Protein AF-A0A2G4FXW7-F1 (afdb_monomer_lite)

Sequence (96 aa):
MNVVVKPPQPLRQRLSPDEWRRMAAMFGLILFLHVAGALLMWKATTGNYRLSDGSLFGWGTAALAYILGMRHAFDADHISAIDNTTRKLMSEGQRP

Radius of gyration: 22.2 Å; chains: 1; bounding box: 40×30×69 Å

Foldseek 3Di:
DDDPDDPDDDPVPPDDPVRVVVVCVVVVVVVVVVVVLVVVLVCVLPDPPPPPPCSVVSVVVSVVCVVVVVVVVVVVVVVVVVVVVCVVCVVVVHHD

Secondary structure (DSSP, 8-state):
-----PPPPPGGGSS-HHHHHHHHHHHHHHHHHHHHHHHHHHHHHHSS---TTTHHHHHHHHHHHHHHHHHHHHHHHHHHHHHHHHHHHHHTT---

Structure (mmCIF, N/CA/C/O backbone):
data_AF-A0A2G4FXW7-F1
#
_entry.id   AF-A0A2G4FXW7-F1
#
loop_
_atom_site.group_PDB
_atom_site.id
_atom_site.type_symbol
_atom_site.label_atom_id
_atom_site.label_alt_id
_atom_site.label_comp_id
_atom_site.label_asym_id
_atom_site.label_entity_id
_atom_site.label_seq_id
_atom_site.pdbx_PDB_ins_code
_atom_site.Cartn_x
_atom_site.Cartn_y
_atom_site.Cartn_z
_atom_site.occupancy
_atom_site.B_iso_or_equiv
_atom_site.auth_seq_id
_atom_site.auth_comp_id
_atom_site.auth_asym_id
_atom_site.auth_atom_id
_atom_site.pdbx_PDB_model_num
ATOM 1 N N . MET A 1 1 ? -13.893 -3.405 43.433 1.00 49.78 1 MET A N 1
ATOM 2 C CA . MET A 1 1 ? -14.179 -3.577 41.991 1.00 49.78 1 MET A CA 1
ATOM 3 C C . MET A 1 1 ? -13.406 -4.794 41.505 1.00 49.78 1 MET A C 1
ATOM 5 O O . MET A 1 1 ? -12.187 -4.727 41.456 1.00 49.78 1 MET A O 1
ATOM 9 N N . ASN A 1 2 ? -14.078 -5.914 41.223 1.00 56.16 2 ASN A N 1
ATOM 10 C CA . ASN A 1 2 ? -13.418 -7.102 40.672 1.00 56.16 2 ASN A CA 1
ATOM 11 C C . ASN A 1 2 ? -13.267 -6.922 39.162 1.00 56.16 2 ASN A C 1
ATOM 13 O O . ASN A 1 2 ? -14.231 -7.079 38.416 1.00 56.16 2 ASN A O 1
ATOM 17 N N . VAL A 1 3 ? -12.065 -6.564 38.718 1.00 66.88 3 VAL A N 1
ATOM 18 C CA . VAL A 1 3 ? -11.738 -6.534 37.292 1.00 66.88 3 VAL A CA 1
ATOM 19 C C . VAL A 1 3 ? -11.465 -7.975 36.872 1.00 66.88 3 VAL A C 1
ATOM 21 O O . VAL A 1 3 ? -10.421 -8.539 37.186 1.00 66.88 3 VAL A O 1
ATOM 24 N N . VAL A 1 4 ? -12.436 -8.608 36.216 1.00 73.69 4 VAL A N 1
ATOM 25 C CA . VAL A 1 4 ? -12.250 -9.934 35.620 1.00 73.69 4 VAL A CA 1
ATOM 26 C C . VAL A 1 4 ? -11.295 -9.779 34.436 1.00 73.69 4 VAL A C 1
ATOM 28 O O . VAL A 1 4 ? -11.694 -9.346 33.356 1.00 73.69 4 VAL A O 1
ATOM 31 N N . VAL A 1 5 ? -10.018 -10.103 34.635 1.00 73.38 5 VAL A N 1
ATOM 32 C CA . VAL A 1 5 ? -9.026 -10.127 33.555 1.00 73.38 5 VAL A CA 1
ATOM 33 C C . VAL A 1 5 ? -9.278 -11.381 32.717 1.00 73.38 5 VAL A C 1
ATOM 35 O O . VAL A 1 5 ? -8.990 -12.497 33.146 1.00 73.38 5 VAL A O 1
ATOM 38 N N . LYS A 1 6 ? -9.858 -11.215 31.522 1.00 73.12 6 LYS A N 1
ATOM 39 C CA . LYS A 1 6 ? -9.987 -12.313 30.553 1.00 73.12 6 LYS A CA 1
ATOM 40 C C . LYS A 1 6 ? -8.584 -12.752 30.103 1.00 73.12 6 LYS A C 1
ATOM 42 O O . LYS A 1 6 ? -7.775 -11.885 29.765 1.00 73.12 6 LYS A O 1
ATOM 47 N N . PRO A 1 7 ? -8.287 -14.063 30.053 1.00 81.38 7 PRO A N 1
ATOM 48 C CA . PRO A 1 7 ? -7.010 -14.543 29.542 1.00 81.38 7 PRO A CA 1
ATOM 49 C C . PRO A 1 7 ? -6.824 -14.116 28.073 1.00 81.38 7 PRO A C 1
ATOM 51 O O . PRO A 1 7 ? -7.811 -14.023 27.332 1.00 81.38 7 PRO A O 1
ATOM 54 N N . PRO A 1 8 ? -5.583 -13.839 27.634 1.00 77.69 8 PRO A N 1
ATOM 55 C CA . PRO A 1 8 ? -5.314 -13.392 26.274 1.00 77.69 8 PRO A CA 1
ATOM 56 C C . PRO A 1 8 ? -5.772 -14.449 25.266 1.00 77.69 8 PRO A C 1
ATOM 58 O O . PRO A 1 8 ? -5.284 -15.578 25.261 1.00 77.69 8 PRO A O 1
ATOM 61 N N . GLN A 1 9 ? -6.708 -14.077 24.391 1.00 80.12 9 GLN A N 1
ATOM 62 C CA . GLN A 1 9 ? -7.162 -14.974 23.333 1.00 80.12 9 GLN A CA 1
ATOM 63 C C . GLN A 1 9 ? -6.095 -15.105 22.234 1.00 80.12 9 GLN A C 1
ATOM 65 O O . GLN A 1 9 ? -5.490 -14.088 21.849 1.00 80.12 9 GLN A O 1
ATOM 70 N N . PRO A 1 10 ? -5.874 -16.322 21.700 1.00 81.75 10 PRO A N 1
ATOM 71 C CA . PRO A 1 10 ? -4.945 -16.552 20.602 1.00 81.75 10 PRO A CA 1
ATOM 72 C C . PRO A 1 10 ? -5.402 -15.794 19.351 1.00 81.75 10 PRO A C 1
ATOM 74 O O . PRO A 1 10 ? -6.597 -15.668 19.094 1.00 81.75 10 PRO A O 1
ATOM 77 N N . LEU A 1 11 ? -4.450 -15.307 18.547 1.00 75.19 11 LEU A N 1
ATOM 78 C CA . LEU A 1 11 ? -4.713 -14.408 17.410 1.00 75.19 11 LEU A CA 1
ATOM 79 C C . LEU A 1 11 ? -5.779 -14.949 16.436 1.00 75.19 11 LEU A C 1
ATOM 81 O O . LEU A 1 11 ? -6.602 -14.198 15.925 1.00 75.19 11 LEU A O 1
ATOM 85 N N . ARG A 1 12 ? -5.801 -16.274 16.240 1.00 75.75 12 ARG A N 1
ATOM 86 C CA . ARG A 1 12 ? -6.760 -16.984 15.377 1.00 75.75 12 ARG A CA 1
ATOM 87 C C . ARG A 1 12 ? -8.216 -16.879 15.843 1.00 75.75 12 ARG A C 1
ATOM 89 O O . ARG A 1 12 ? -9.104 -17.024 15.016 1.00 75.75 12 ARG A O 1
ATOM 96 N N . GLN A 1 13 ? -8.454 -16.634 17.131 1.00 78.62 13 GLN A N 1
ATOM 97 C CA . GLN A 1 13 ? -9.791 -16.524 17.727 1.00 78.62 13 GLN A CA 1
ATOM 98 C C . GLN A 1 13 ? -10.270 -15.070 17.852 1.00 78.62 13 GLN A C 1
ATOM 100 O O . GLN A 1 13 ? -11.400 -14.838 18.265 1.00 78.62 13 GLN A O 1
ATOM 105 N N . ARG A 1 14 ? -9.425 -14.089 17.499 1.00 82.00 14 ARG A N 1
ATOM 106 C CA . ARG A 1 14 ? -9.748 -12.659 17.633 1.00 82.00 14 ARG A CA 1
ATOM 107 C C . ARG A 1 14 ? -10.585 -12.101 16.486 1.00 82.00 14 ARG A C 1
ATOM 109 O O . ARG A 1 14 ? -11.173 -11.043 16.656 1.00 82.00 14 ARG A O 1
ATOM 116 N N . LEU A 1 15 ? -10.598 -12.783 15.342 1.00 85.44 15 LEU A N 1
ATOM 117 C CA . LEU A 1 15 ? -11.338 -12.382 14.149 1.00 85.44 15 LEU A CA 1
ATOM 118 C C . LEU A 1 15 ? -12.323 -13.486 13.768 1.00 85.44 15 LEU A C 1
ATOM 120 O O . LEU A 1 15 ? -11.996 -14.676 13.804 1.00 85.44 15 LEU A O 1
ATOM 124 N N . SER A 1 16 ? -13.515 -13.075 13.365 1.00 89.31 16 SER A N 1
ATOM 125 C CA . SER A 1 16 ? -14.511 -13.928 12.735 1.00 89.31 16 SER A CA 1
ATOM 126 C C . SER A 1 16 ? -14.012 -14.465 11.381 1.00 89.31 16 SER A C 1
ATOM 128 O O . SER A 1 16 ? -13.114 -13.886 10.756 1.00 89.31 16 SER A O 1
ATOM 130 N N . PRO A 1 17 ? -14.592 -15.568 10.876 1.00 88.50 17 PRO A N 1
ATOM 131 C CA . PRO A 1 17 ? -14.237 -16.109 9.564 1.00 88.50 17 PRO A CA 1
ATOM 132 C C . PRO A 1 17 ? -14.371 -15.092 8.420 1.00 88.50 17 PRO A C 1
ATOM 134 O O . PRO A 1 17 ? -13.564 -15.100 7.491 1.00 88.50 17 PRO A O 1
ATOM 137 N N . ASP A 1 18 ? -15.357 -14.196 8.492 1.00 89.81 18 ASP A N 1
ATOM 138 C CA . ASP A 1 18 ? -15.582 -13.179 7.464 1.00 89.81 18 ASP A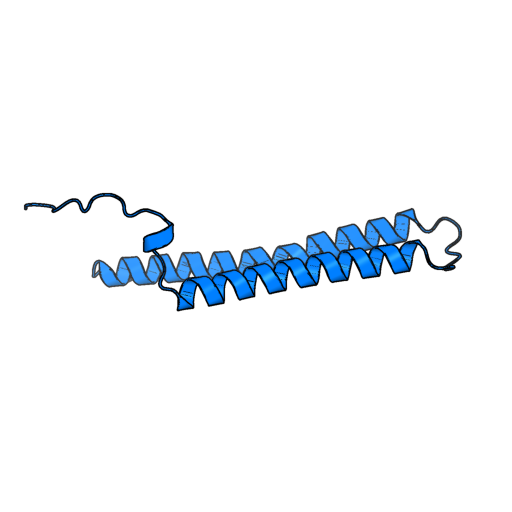 CA 1
ATOM 139 C C . ASP A 1 18 ? -14.563 -12.038 7.535 1.00 89.81 18 ASP A C 1
ATOM 141 O O . ASP A 1 18 ? -14.116 -11.550 6.496 1.00 89.81 18 ASP A O 1
ATOM 145 N N . GLU A 1 19 ? -14.125 -11.651 8.735 1.00 88.88 19 GLU A N 1
ATOM 146 C CA . GLU A 1 19 ? -13.024 -10.695 8.912 1.00 88.88 19 GLU A CA 1
ATOM 147 C C . GLU A 1 19 ? -11.706 -11.260 8.376 1.00 88.88 19 GLU A C 1
ATOM 149 O O . GLU A 1 19 ? -10.982 -10.562 7.666 1.00 88.88 19 GLU A O 1
ATOM 154 N N . TRP A 1 20 ? -11.431 -12.545 8.615 1.00 90.62 20 TRP A N 1
ATOM 155 C CA . TRP A 1 20 ? -10.275 -13.226 8.027 1.00 90.62 20 TRP A CA 1
ATOM 156 C C . TRP A 1 20 ? -10.316 -13.236 6.499 1.00 90.62 20 TRP A C 1
ATOM 158 O O . TRP A 1 20 ? -9.297 -12.967 5.864 1.00 90.62 20 TRP A O 1
ATOM 168 N N . ARG A 1 21 ? -11.480 -13.508 5.893 1.00 92.94 21 ARG A N 1
ATOM 169 C CA . ARG A 1 21 ? -11.648 -13.461 4.430 1.00 92.94 21 ARG A CA 1
ATOM 170 C C . ARG A 1 21 ? -11.406 -12.063 3.876 1.00 92.94 21 ARG A C 1
ATOM 172 O O . ARG A 1 21 ? -10.698 -11.926 2.884 1.00 92.94 21 ARG A O 1
ATOM 179 N N . ARG A 1 22 ? -11.964 -11.031 4.517 1.00 90.50 22 ARG A N 1
ATOM 180 C CA . ARG A 1 22 ? -11.772 -9.627 4.113 1.00 90.50 22 ARG A CA 1
ATOM 181 C C . ARG A 1 22 ? -10.307 -9.222 4.208 1.00 90.50 22 ARG A C 1
ATOM 183 O O . ARG A 1 22 ? -9.765 -8.676 3.254 1.00 90.50 22 ARG A O 1
ATOM 190 N N . MET A 1 23 ? -9.655 -9.556 5.318 1.00 90.38 23 MET A N 1
ATOM 191 C CA . MET A 1 23 ? -8.240 -9.271 5.528 1.00 90.38 23 MET A CA 1
ATOM 192 C C . MET A 1 23 ? -7.366 -9.993 4.493 1.00 90.38 23 MET A C 1
ATOM 194 O O . MET A 1 23 ? -6.509 -9.372 3.868 1.00 90.38 23 MET A O 1
ATOM 198 N N . ALA A 1 24 ? -7.627 -11.278 4.238 1.00 92.88 24 ALA A N 1
ATOM 199 C CA . ALA A 1 24 ? -6.933 -12.037 3.201 1.00 92.88 24 ALA A CA 1
ATOM 200 C C . ALA A 1 24 ? -7.154 -11.448 1.798 1.00 92.88 24 ALA A C 1
ATOM 202 O O . ALA A 1 24 ? -6.205 -11.366 1.023 1.00 92.88 24 ALA A O 1
ATOM 203 N N . ALA A 1 25 ? -8.370 -10.997 1.478 1.00 95.12 25 ALA A N 1
ATOM 204 C CA . ALA A 1 25 ? -8.668 -10.344 0.205 1.00 95.12 25 ALA A CA 1
ATOM 205 C C . ALA A 1 25 ? -7.912 -9.014 0.049 1.00 95.12 25 ALA A C 1
ATOM 207 O O . ALA A 1 25 ? -7.349 -8.761 -1.013 1.00 95.12 25 ALA A O 1
ATOM 208 N N . MET A 1 26 ? -7.841 -8.196 1.105 1.00 92.25 26 MET A N 1
ATOM 209 C CA . MET A 1 26 ? -7.077 -6.944 1.100 1.00 92.25 26 MET A CA 1
ATOM 210 C C . MET A 1 26 ? -5.585 -7.199 0.871 1.00 92.25 26 MET A C 1
ATOM 212 O O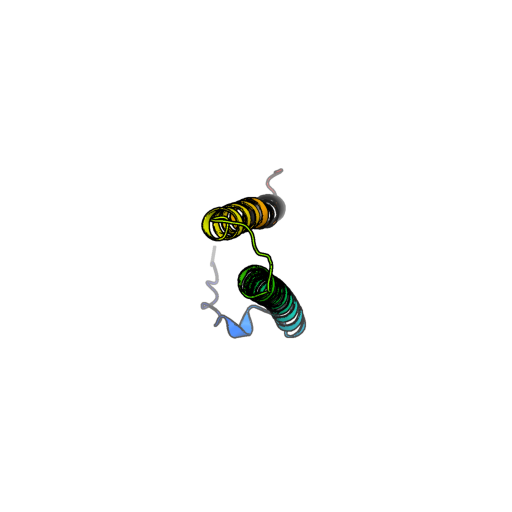 . MET A 1 26 ? -5.010 -6.653 -0.068 1.00 92.25 26 MET A O 1
ATOM 216 N N . PHE A 1 27 ? -4.964 -8.073 1.670 1.00 92.81 27 PHE A N 1
ATOM 217 C CA . PHE A 1 27 ? -3.548 -8.413 1.495 1.00 92.81 27 PHE A CA 1
ATOM 218 C C . PHE A 1 27 ? -3.273 -9.083 0.147 1.00 92.81 27 PHE A C 1
ATOM 220 O O . PHE A 1 27 ? -2.257 -8.795 -0.484 1.00 92.81 27 PHE A O 1
ATOM 227 N N . GLY A 1 28 ? -4.189 -9.932 -0.323 1.00 95.56 28 GLY A N 1
ATOM 228 C CA . GLY A 1 28 ? -4.109 -10.566 -1.635 1.00 95.56 28 GLY A CA 1
ATOM 229 C C . GLY A 1 28 ? -4.133 -9.550 -2.774 1.00 95.56 28 GLY A C 1
ATOM 230 O O . GLY A 1 28 ? -3.293 -9.625 -3.668 1.00 95.56 28 GLY A O 1
ATOM 231 N N . LEU A 1 29 ? -5.035 -8.566 -2.723 1.00 94.75 29 LEU A N 1
ATOM 232 C CA . LEU A 1 29 ? -5.100 -7.487 -3.709 1.00 94.75 29 LEU A CA 1
ATOM 233 C C . LEU A 1 29 ? -3.836 -6.620 -3.680 1.00 94.75 29 LEU A C 1
ATOM 235 O O . LEU A 1 29 ? -3.275 -6.332 -4.735 1.00 94.75 29 LEU A O 1
ATOM 239 N N . ILE A 1 30 ? -3.362 -6.240 -2.489 1.00 91.75 30 ILE A N 1
ATOM 240 C CA . ILE A 1 30 ? -2.124 -5.465 -2.327 1.00 91.75 30 ILE A CA 1
ATOM 241 C C . ILE A 1 30 ? -0.956 -6.220 -2.965 1.00 91.75 30 ILE A C 1
ATOM 243 O O . ILE A 1 30 ? -0.259 -5.663 -3.814 1.00 91.75 30 ILE A O 1
ATOM 247 N N . LEU A 1 31 ? -0.769 -7.495 -2.614 1.00 93.94 31 LEU A N 1
ATOM 248 C CA . LEU A 1 31 ? 0.299 -8.327 -3.166 1.00 93.94 31 LEU A CA 1
ATOM 249 C C . LEU A 1 31 ? 0.181 -8.462 -4.688 1.00 93.94 31 LEU A C 1
ATOM 251 O O . LEU A 1 31 ? 1.174 -8.300 -5.395 1.00 93.94 31 LEU A O 1
ATOM 255 N N . PHE A 1 32 ? -1.028 -8.712 -5.195 1.00 94.88 32 PHE A N 1
ATOM 256 C CA . PHE A 1 32 ? -1.292 -8.806 -6.628 1.00 94.88 32 PHE A CA 1
ATOM 257 C C . PHE A 1 32 ? -0.854 -7.539 -7.368 1.00 94.88 32 PHE A C 1
ATOM 259 O O . PHE A 1 32 ? -0.135 -7.634 -8.360 1.00 94.88 32 PHE A O 1
ATOM 266 N N . LEU A 1 33 ? -1.228 -6.358 -6.867 1.00 92.62 33 LEU A N 1
ATOM 267 C CA . LEU A 1 33 ? -0.863 -5.081 -7.483 1.00 92.62 33 LEU A CA 1
ATOM 268 C C . LEU A 1 33 ? 0.657 -4.848 -7.474 1.00 92.62 33 LEU A C 1
ATOM 270 O O . LEU A 1 33 ? 1.202 -4.378 -8.472 1.00 92.62 33 LEU A O 1
ATOM 274 N N . HIS A 1 34 ? 1.355 -5.230 -6.400 1.00 90.44 34 HIS A N 1
ATOM 275 C CA . HIS A 1 34 ? 2.818 -5.120 -6.320 1.00 90.44 34 HIS A CA 1
ATOM 276 C C . HIS A 1 34 ? 3.516 -6.051 -7.315 1.00 90.44 34 HIS A C 1
ATOM 278 O O . HIS A 1 34 ? 4.414 -5.624 -8.041 1.00 90.44 34 HIS A O 1
ATOM 284 N N . VAL A 1 35 ? 3.080 -7.311 -7.391 1.00 94.31 35 VAL A N 1
ATOM 285 C CA . VAL A 1 35 ? 3.624 -8.289 -8.342 1.00 94.31 35 VAL A CA 1
ATOM 286 C C . VAL A 1 35 ? 3.339 -7.855 -9.778 1.00 94.31 35 VAL A C 1
ATOM 288 O O . VAL A 1 35 ? 4.243 -7.878 -10.610 1.00 94.31 35 VAL A O 1
ATOM 291 N N . ALA A 1 36 ? 2.119 -7.403 -10.073 1.00 93.19 36 ALA A N 1
ATOM 292 C CA . ALA A 1 36 ? 1.759 -6.887 -11.389 1.00 93.19 36 ALA A CA 1
ATOM 293 C C . ALA A 1 36 ? 2.634 -5.685 -11.777 1.00 93.19 36 ALA A C 1
ATOM 295 O O . ALA A 1 36 ? 3.195 -5.672 -12.871 1.00 93.19 36 ALA A O 1
ATOM 296 N N . GLY A 1 37 ? 2.821 -4.721 -10.871 1.00 88.00 37 GLY A N 1
ATOM 297 C CA . GLY A 1 37 ? 3.712 -3.579 -11.082 1.00 88.00 37 GLY A CA 1
ATOM 298 C C . GLY A 1 37 ? 5.160 -3.997 -11.349 1.00 88.00 37 GLY A C 1
ATOM 299 O O . GLY A 1 37 ? 5.763 -3.534 -12.316 1.00 88.00 37 GLY A O 1
ATOM 300 N N . ALA A 1 38 ? 5.699 -4.930 -10.559 1.00 88.06 38 ALA A N 1
ATOM 301 C CA . ALA A 1 38 ? 7.052 -5.455 -10.745 1.00 88.06 38 ALA A CA 1
ATOM 302 C C . ALA A 1 38 ? 7.221 -6.182 -12.091 1.00 88.06 38 ALA A C 1
ATOM 304 O O . ALA A 1 38 ? 8.220 -5.985 -12.780 1.00 88.06 38 ALA A O 1
ATOM 305 N N . LEU A 1 39 ? 6.231 -6.981 -12.505 1.00 89.75 39 LEU A N 1
ATOM 306 C CA . LEU A 1 39 ? 6.242 -7.682 -13.792 1.00 89.75 39 LEU A CA 1
ATOM 307 C C . LEU A 1 39 ? 6.135 -6.722 -14.982 1.00 89.75 39 LEU A C 1
ATOM 309 O O . LEU A 1 39 ? 6.824 -6.909 -15.987 1.00 89.75 39 LEU A O 1
ATOM 313 N N . LEU A 1 40 ? 5.285 -5.696 -14.882 1.00 86.38 40 LEU A N 1
ATOM 314 C CA . LEU A 1 40 ? 5.169 -4.648 -15.898 1.00 86.38 40 LEU A CA 1
ATOM 315 C C . LEU A 1 40 ? 6.478 -3.867 -16.027 1.00 86.38 40 LEU A C 1
ATOM 317 O O . LEU A 1 40 ? 6.937 -3.641 -17.145 1.00 86.38 40 LEU A O 1
ATOM 321 N N . MET A 1 41 ? 7.118 -3.539 -14.901 1.00 81.56 41 MET A N 1
ATOM 322 C CA . MET A 1 41 ? 8.437 -2.910 -14.882 1.00 81.56 41 MET A CA 1
ATOM 323 C C . MET A 1 41 ? 9.503 -3.788 -15.525 1.00 81.56 41 MET A C 1
ATOM 325 O O . MET A 1 41 ? 10.212 -3.328 -16.417 1.00 81.56 41 MET A O 1
ATOM 329 N N . TRP A 1 42 ? 9.569 -5.063 -15.141 1.00 82.69 42 TRP A N 1
ATOM 330 C CA . TRP A 1 42 ? 10.503 -6.021 -15.724 1.00 82.69 42 TRP A CA 1
ATOM 331 C C . TRP A 1 42 ? 10.352 -6.099 -17.245 1.00 82.69 42 TRP A C 1
ATOM 333 O O . TRP A 1 42 ? 11.345 -6.007 -17.969 1.00 82.69 42 TRP A O 1
ATOM 343 N N . LYS A 1 43 ? 9.113 -6.212 -17.747 1.00 83.06 43 LYS A N 1
ATOM 344 C CA . LYS A 1 43 ? 8.823 -6.195 -19.190 1.00 83.06 43 LYS A CA 1
ATOM 345 C C . LYS A 1 43 ? 9.230 -4.879 -19.852 1.00 83.06 43 LYS A C 1
ATOM 347 O O . LYS A 1 43 ? 9.785 -4.913 -20.947 1.00 83.06 43 LYS A O 1
ATOM 352 N N . ALA A 1 44 ? 8.981 -3.740 -19.211 1.00 76.56 44 ALA A N 1
ATOM 353 C CA . ALA A 1 44 ? 9.359 -2.434 -19.744 1.00 76.56 44 ALA A CA 1
ATOM 354 C C . ALA A 1 44 ? 10.884 -2.283 -19.872 1.00 76.56 44 ALA A C 1
ATOM 356 O O . ALA A 1 44 ? 11.360 -1.746 -20.868 1.00 76.56 44 ALA A O 1
ATOM 357 N N . THR A 1 45 ? 11.654 -2.807 -18.911 1.00 71.44 45 THR A N 1
ATOM 358 C CA . THR A 1 45 ? 13.125 -2.721 -18.908 1.00 71.44 45 THR A CA 1
ATOM 359 C C . THR A 1 45 ? 13.823 -3.799 -19.737 1.00 71.44 45 THR A C 1
ATOM 361 O O . THR A 1 45 ? 14.990 -3.632 -20.074 1.00 71.44 45 THR A O 1
ATOM 364 N N . THR A 1 46 ? 13.146 -4.909 -20.051 1.00 70.81 46 THR A N 1
ATOM 365 C CA . THR A 1 46 ? 13.688 -6.000 -20.892 1.00 70.81 46 THR A CA 1
ATOM 366 C C . THR A 1 46 ? 13.200 -5.959 -22.342 1.00 70.81 46 THR A C 1
ATOM 368 O O . THR A 1 46 ? 13.743 -6.665 -23.189 1.00 70.81 46 THR A O 1
ATOM 371 N N . GLY A 1 47 ? 12.192 -5.141 -22.660 1.00 62.47 47 GLY A N 1
ATOM 372 C CA . GLY A 1 47 ? 11.761 -4.893 -24.035 1.00 62.47 47 GLY A CA 1
ATOM 373 C C . GLY A 1 47 ? 12.790 -4.087 -24.836 1.00 62.47 47 GLY A C 1
ATOM 374 O O . GLY A 1 47 ? 13.584 -3.346 -24.265 1.00 62.47 47 GLY A O 1
ATOM 375 N N . ASN A 1 48 ? 12.739 -4.188 -26.172 1.00 55.22 48 ASN A N 1
ATOM 376 C CA . ASN A 1 48 ? 13.603 -3.482 -27.141 1.00 55.22 48 ASN A CA 1
ATOM 377 C C . ASN A 1 48 ? 13.420 -1.945 -27.163 1.00 55.22 48 ASN A C 1
ATOM 379 O O . ASN A 1 48 ? 13.540 -1.306 -28.210 1.00 55.22 48 ASN A O 1
ATOM 383 N N . TYR A 1 49 ? 13.116 -1.323 -26.028 1.00 54.53 49 TYR A N 1
ATOM 384 C CA . TYR A 1 49 ? 13.182 0.115 -25.873 1.00 54.53 49 TYR A CA 1
ATOM 385 C C . TYR A 1 49 ? 14.662 0.501 -25.854 1.00 54.53 49 TYR A C 1
ATOM 387 O O . TYR A 1 49 ? 15.315 0.477 -24.814 1.00 54.53 49 TYR A O 1
ATOM 395 N N . ARG A 1 50 ? 15.209 0.829 -27.034 1.00 52.16 50 ARG A N 1
ATOM 396 C CA . ARG A 1 50 ? 16.527 1.465 -27.200 1.00 52.16 50 ARG A CA 1
ATOM 39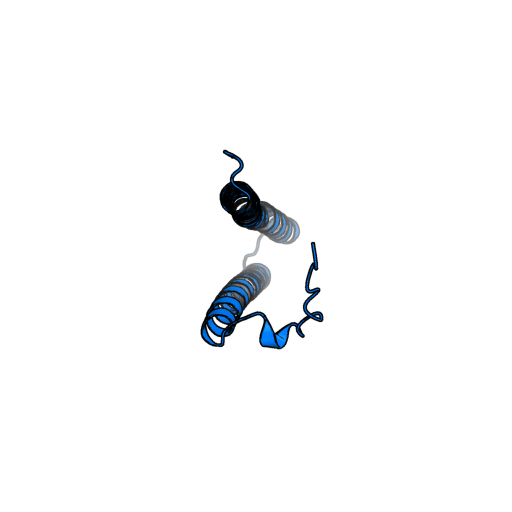7 C C . ARG A 1 50 ? 16.481 2.875 -26.605 1.00 52.16 50 ARG A C 1
ATOM 399 O O . ARG A 1 50 ? 16.626 3.860 -2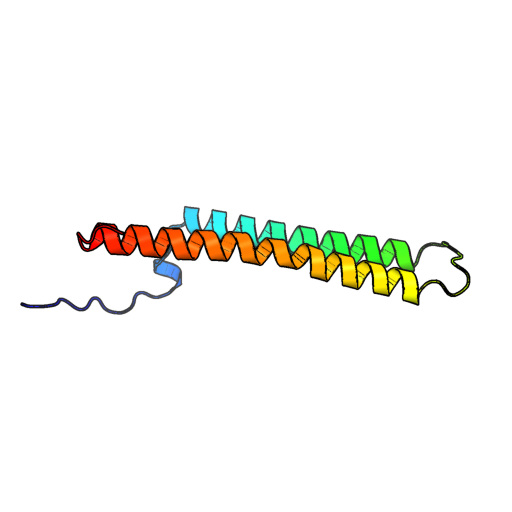7.321 1.00 52.16 50 ARG A O 1
ATOM 406 N N . LEU A 1 51 ? 16.263 2.994 -25.298 1.00 57.19 51 LEU A N 1
ATOM 407 C CA . LEU A 1 51 ? 16.682 4.184 -24.586 1.00 57.19 51 LEU A CA 1
ATOM 408 C C . LEU A 1 51 ? 18.202 4.081 -24.507 1.00 57.19 51 LEU A C 1
ATOM 410 O O . LEU A 1 51 ? 18.736 3.395 -23.640 1.00 57.19 51 LEU A O 1
ATOM 414 N N . SER A 1 52 ? 18.877 4.703 -25.472 1.00 50.84 52 SER A N 1
ATOM 415 C CA . SER A 1 52 ? 20.300 5.040 -25.402 1.00 50.84 52 SER A CA 1
ATOM 416 C C . SER A 1 52 ? 20.622 5.481 -23.966 1.00 50.84 52 SER A C 1
ATOM 418 O O . SER A 1 52 ? 20.052 6.464 -23.506 1.00 50.84 52 SER A O 1
ATOM 420 N N . ASP A 1 53 ? 21.405 4.697 -23.221 1.00 56.66 53 ASP A N 1
ATOM 421 C CA . ASP A 1 53 ? 21.749 4.903 -21.797 1.00 56.66 53 ASP A CA 1
ATOM 422 C C . ASP A 1 53 ? 20.599 4.986 -20.752 1.00 56.66 53 ASP A C 1
ATOM 424 O O . ASP A 1 53 ? 20.852 5.203 -19.567 1.00 56.66 53 ASP A O 1
ATOM 428 N N . GLY A 1 54 ? 19.326 4.769 -21.111 1.00 57.28 54 GLY A N 1
ATOM 429 C CA . GLY A 1 54 ? 18.169 5.101 -20.253 1.00 57.28 54 GLY A CA 1
ATOM 430 C C . GLY A 1 54 ? 17.629 4.003 -19.328 1.00 57.28 54 GLY A C 1
ATOM 431 O O . GLY A 1 54 ? 16.520 4.147 -18.807 1.00 57.28 54 GLY A O 1
ATOM 432 N N . SER A 1 55 ? 18.380 2.926 -19.079 1.00 65.06 55 SER A N 1
ATOM 433 C CA . SER A 1 55 ? 17.980 1.899 -18.099 1.00 65.06 55 SER A CA 1
ATOM 434 C C . SER A 1 55 ? 17.948 2.460 -16.672 1.00 65.06 55 SER A C 1
ATOM 436 O O . SER A 1 55 ? 16.998 2.208 -15.931 1.00 65.06 55 SER A O 1
ATOM 438 N N . LEU A 1 56 ? 18.932 3.293 -16.310 1.00 70.00 56 LEU A N 1
ATOM 439 C CA . LEU A 1 56 ? 18.998 3.961 -15.008 1.00 70.00 56 LEU A CA 1
ATOM 440 C C . LEU A 1 56 ? 17.838 4.947 -14.824 1.00 70.00 56 LEU A C 1
ATOM 442 O O . LEU A 1 56 ? 17.260 5.024 -13.742 1.00 70.00 56 LEU A O 1
ATOM 446 N N . PHE A 1 57 ? 17.459 5.655 -15.891 1.00 74.19 57 PHE A N 1
ATOM 447 C CA . PHE A 1 57 ? 16.304 6.550 -15.881 1.00 74.19 57 PHE A CA 1
ATOM 448 C C . PHE A 1 57 ? 15.002 5.772 -15.644 1.00 74.19 57 PHE A C 1
ATOM 450 O O . PHE A 1 57 ? 14.242 6.128 -14.750 1.00 74.19 57 PHE A O 1
ATOM 457 N N . GLY A 1 58 ? 14.785 4.656 -16.353 1.00 77.19 58 GLY A N 1
ATOM 458 C CA . GLY A 1 58 ? 13.601 3.807 -16.168 1.00 77.19 58 GLY A CA 1
ATOM 459 C C . GLY A 1 58 ? 13.477 3.231 -14.753 1.00 77.19 58 GLY A C 1
ATOM 460 O O . GLY A 1 58 ? 12.409 3.313 -14.146 1.00 77.19 58 GLY A O 1
ATOM 461 N N . TRP A 1 59 ? 14.573 2.713 -14.190 1.00 79.88 59 TRP A N 1
ATOM 462 C CA . TRP A 1 59 ? 14.595 2.230 -12.804 1.00 79.88 59 TRP A CA 1
ATOM 463 C C . TRP A 1 59 ? 14.431 3.360 -11.780 1.00 79.88 59 TRP A C 1
ATOM 465 O O . TRP A 1 59 ? 13.724 3.182 -10.790 1.00 79.88 59 TRP A O 1
ATOM 475 N N . GLY A 1 60 ? 15.018 4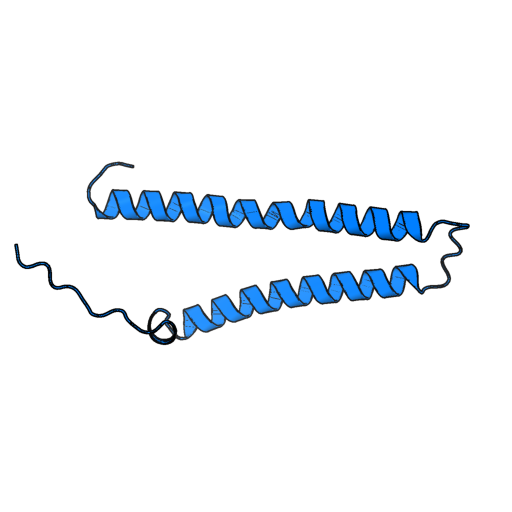.535 -12.029 1.00 84.38 60 GLY A N 1
ATOM 476 C CA . GLY A 1 60 ? 14.859 5.717 -11.181 1.00 84.38 60 GLY A CA 1
ATOM 477 C C . GLY A 1 60 ? 13.417 6.226 -11.146 1.00 84.38 60 GLY A C 1
ATOM 478 O O . GLY A 1 60 ? 12.871 6.471 -10.070 1.00 84.38 60 GLY A O 1
ATOM 479 N N . THR A 1 61 ? 12.757 6.316 -12.304 1.00 83.31 61 THR A N 1
ATOM 480 C CA . THR A 1 61 ? 11.336 6.683 -12.391 1.00 83.31 61 THR A CA 1
ATOM 481 C C . THR A 1 61 ? 10.443 5.633 -11.734 1.00 83.31 61 THR A C 1
ATOM 483 O O . THR A 1 61 ? 9.494 5.994 -11.040 1.00 83.31 61 THR A O 1
ATOM 486 N N . ALA A 1 62 ? 10.761 4.346 -11.884 1.00 83.75 62 ALA A N 1
ATOM 487 C CA . ALA A 1 62 ? 10.028 3.266 -11.229 1.00 83.75 62 ALA A CA 1
ATOM 488 C C . ALA A 1 62 ? 10.136 3.325 -9.704 1.00 83.75 62 ALA A C 1
ATOM 490 O O . ALA A 1 62 ? 9.125 3.228 -9.012 1.00 83.75 62 ALA A O 1
ATOM 491 N N . ALA A 1 63 ? 11.347 3.534 -9.181 1.00 87.19 63 ALA A N 1
ATOM 492 C CA . ALA A 1 63 ? 11.576 3.701 -7.752 1.00 87.19 63 ALA A CA 1
ATOM 493 C C . ALA A 1 63 ? 10.826 4.926 -7.210 1.00 87.19 63 ALA A C 1
ATOM 495 O O . ALA A 1 63 ? 10.160 4.835 -6.180 1.00 87.19 63 ALA A O 1
ATOM 496 N N . LEU A 1 64 ? 10.867 6.051 -7.931 1.00 88.31 64 LEU A N 1
ATOM 497 C CA . LEU A 1 64 ? 10.139 7.259 -7.551 1.00 88.31 64 LEU A CA 1
ATOM 498 C C . LEU A 1 64 ? 8.622 7.026 -7.537 1.00 88.31 64 LEU A C 1
ATOM 500 O O . LEU A 1 64 ? 7.961 7.367 -6.559 1.00 88.31 64 LEU A O 1
ATOM 504 N N . ALA A 1 65 ? 8.073 6.414 -8.589 1.00 86.56 65 ALA A N 1
ATOM 505 C CA . ALA A 1 65 ? 6.654 6.082 -8.671 1.00 86.56 65 ALA A CA 1
ATOM 506 C C . ALA A 1 65 ? 6.230 5.113 -7.557 1.00 86.56 65 ALA A C 1
ATOM 508 O O . ALA A 1 65 ? 5.169 5.296 -6.962 1.00 86.56 65 ALA A O 1
ATOM 509 N N . TYR A 1 66 ? 7.071 4.130 -7.225 1.00 86.44 66 TYR A N 1
ATOM 510 C CA . TYR A 1 66 ? 6.829 3.192 -6.132 1.00 86.44 66 TYR A CA 1
ATOM 511 C C . TYR A 1 66 ? 6.786 3.903 -4.772 1.00 86.44 66 TYR A C 1
ATOM 513 O O . TYR A 1 66 ? 5.829 3.735 -4.020 1.00 86.44 66 TYR A O 1
ATOM 521 N N . ILE A 1 67 ? 7.766 4.764 -4.478 1.00 88.81 67 ILE A N 1
ATOM 522 C CA . ILE A 1 67 ? 7.824 5.533 -3.224 1.00 88.81 67 ILE A CA 1
ATOM 523 C C . ILE A 1 67 ? 6.645 6.508 -3.111 1.00 88.81 67 ILE A C 1
ATOM 525 O O . ILE A 1 67 ? 5.987 6.566 -2.071 1.00 88.81 67 ILE A O 1
ATOM 529 N N . LEU A 1 68 ? 6.328 7.243 -4.182 1.00 88.00 68 LEU A N 1
ATOM 530 C CA . LEU A 1 68 ? 5.170 8.141 -4.212 1.00 88.00 68 LEU A CA 1
ATOM 531 C C . LEU A 1 68 ? 3.842 7.378 -4.104 1.00 88.00 68 LEU A C 1
ATOM 533 O O . LEU A 1 68 ? 2.900 7.882 -3.496 1.00 88.00 68 LEU A O 1
ATOM 537 N N . GLY A 1 69 ? 3.762 6.166 -4.652 1.00 84.25 69 GLY A N 1
ATOM 538 C CA . GLY A 1 69 ? 2.618 5.271 -4.497 1.00 84.25 69 GLY A CA 1
ATOM 539 C C . GLY A 1 69 ? 2.435 4.820 -3.049 1.00 84.25 69 GLY A C 1
ATOM 540 O O . GLY A 1 69 ? 1.340 4.971 -2.506 1.00 84.25 69 GLY A O 1
ATOM 541 N N . MET A 1 70 ? 3.513 4.364 -2.398 1.00 84.62 70 MET A N 1
ATOM 542 C CA . MET A 1 70 ? 3.500 3.880 -1.009 1.00 84.62 70 MET A CA 1
ATOM 543 C C . MET A 1 70 ? 2.961 4.906 -0.004 1.00 84.62 70 MET A C 1
ATOM 545 O O . MET A 1 70 ? 2.378 4.510 1.002 1.00 84.62 70 MET A O 1
ATOM 549 N N . ARG A 1 71 ? 3.075 6.215 -0.275 1.00 81.62 71 ARG A N 1
ATOM 550 C CA . ARG A 1 71 ? 2.522 7.256 0.612 1.00 81.62 71 ARG A CA 1
ATOM 551 C C . ARG A 1 71 ? 1.011 7.108 0.842 1.00 81.62 71 ARG A C 1
ATOM 553 O O . ARG A 1 71 ? 0.534 7.444 1.915 1.00 81.62 71 ARG A O 1
ATOM 560 N N . HIS A 1 72 ? 0.271 6.579 -0.138 1.00 76.88 72 HIS A N 1
ATOM 561 C CA . HIS A 1 72 ? -1.183 6.421 -0.038 1.00 76.88 72 HIS A CA 1
ATOM 562 C C . HIS A 1 72 ? -1.580 5.337 0.974 1.00 76.88 72 HIS A C 1
ATOM 564 O O . HIS A 1 72 ? -2.708 5.339 1.457 1.00 76.88 72 HIS A O 1
ATOM 570 N N . ALA A 1 73 ? -0.665 4.422 1.321 1.00 72.00 73 ALA A N 1
ATOM 571 C CA . ALA A 1 73 ? -0.914 3.422 2.356 1.00 72.00 73 ALA A CA 1
ATOM 572 C C . ALA A 1 73 ? -0.977 4.050 3.762 1.00 72.00 73 ALA A C 1
ATOM 574 O O . ALA A 1 73 ? -1.793 3.630 4.576 1.00 72.00 73 ALA A O 1
ATOM 575 N N . PHE A 1 74 ? -0.186 5.099 4.025 1.00 69.75 74 PHE A N 1
ATOM 576 C CA . PHE A 1 74 ? -0.157 5.781 5.326 1.00 69.75 74 PHE A CA 1
ATOM 577 C C . PHE A 1 74 ? -1.447 6.556 5.641 1.00 69.75 74 PHE A C 1
ATOM 579 O O . PHE A 1 74 ? -1.822 6.667 6.807 1.00 69.75 74 PHE A O 1
ATOM 586 N N . ASP A 1 75 ? -2.156 7.053 4.624 1.00 75.19 75 ASP A N 1
ATOM 587 C CA . ASP A 1 75 ? -3.397 7.816 4.821 1.00 75.19 75 ASP A CA 1
ATOM 588 C C . ASP A 1 75 ? -4.527 6.947 5.406 1.00 75.19 75 ASP A C 1
ATOM 590 O O . ASP A 1 75 ? -5.278 7.395 6.276 1.00 75.19 75 ASP A O 1
ATOM 594 N N . ALA A 1 76 ? -4.628 5.682 4.982 1.00 76.56 76 ALA A N 1
ATOM 595 C CA . ALA A 1 76 ? -5.636 4.748 5.487 1.00 76.56 76 ALA A CA 1
ATOM 596 C C . ALA A 1 76 ? -5.388 4.359 6.957 1.00 76.56 76 ALA A C 1
ATOM 598 O O . ALA A 1 76 ? -6.329 4.306 7.755 1.00 76.56 76 ALA A O 1
ATOM 599 N N . ASP A 1 77 ? -4.128 4.142 7.338 1.00 82.38 77 ASP A N 1
ATOM 600 C CA . ASP A 1 77 ? -3.751 3.807 8.715 1.00 82.38 77 ASP A CA 1
ATOM 601 C C . ASP A 1 77 ? -3.954 4.995 9.665 1.00 82.38 77 ASP A C 1
ATOM 603 O O . ASP A 1 77 ? -4.432 4.819 10.789 1.00 82.38 77 ASP A O 1
ATOM 607 N N . HIS A 1 78 ? -3.683 6.220 9.200 1.00 83.31 78 HIS A N 1
ATOM 608 C CA . HIS A 1 78 ? -3.959 7.435 9.965 1.00 83.31 78 HIS A CA 1
ATOM 609 C C . HIS A 1 78 ? -5.452 7.612 10.273 1.00 83.31 78 HIS A C 1
ATOM 611 O O . HIS A 1 78 ? -5.809 7.836 11.431 1.00 83.31 78 HIS A O 1
ATOM 617 N N . ILE A 1 79 ? -6.337 7.462 9.280 1.00 80.31 79 ILE A N 1
ATOM 618 C CA . ILE A 1 79 ? -7.792 7.566 9.499 1.00 80.31 79 ILE A CA 1
ATOM 619 C C . ILE A 1 79 ? -8.270 6.470 10.464 1.00 80.31 79 ILE A C 1
ATOM 621 O O . ILE A 1 79 ? -9.045 6.744 11.381 1.00 80.31 79 ILE A O 1
ATOM 625 N N . SER A 1 80 ? -7.754 5.248 10.312 1.00 85.50 80 SER A N 1
ATOM 626 C CA . SER A 1 80 ? -8.094 4.104 11.168 1.00 85.50 80 SER A CA 1
ATOM 627 C C . SER A 1 80 ? -7.678 4.312 12.627 1.00 85.50 80 SER A C 1
ATOM 629 O O . SER A 1 80 ? -8.379 3.885 13.547 1.00 85.50 80 SER A O 1
ATOM 631 N N . ALA A 1 81 ? -6.535 4.956 12.870 1.00 85.88 81 ALA A N 1
ATOM 632 C CA . ALA A 1 81 ? -6.060 5.258 14.218 1.00 85.88 81 ALA A CA 1
ATOM 633 C C . ALA A 1 81 ? -6.920 6.332 14.907 1.00 85.88 81 ALA A C 1
ATOM 635 O O . ALA A 1 81 ? -7.253 6.189 16.089 1.00 85.88 81 ALA A O 1
ATOM 636 N N . ILE A 1 82 ? -7.315 7.374 14.167 1.00 86.19 82 ILE A N 1
ATOM 637 C CA . ILE A 1 82 ? -8.209 8.428 14.666 1.00 86.19 82 ILE A CA 1
ATOM 638 C C . ILE A 1 82 ? -9.570 7.827 15.021 1.00 86.19 82 ILE A C 1
ATOM 640 O O . ILE A 1 82 ? -10.008 7.960 16.162 1.00 86.19 82 ILE A O 1
ATOM 644 N N . ASP A 1 83 ? -10.187 7.088 14.096 1.00 91.31 83 ASP A N 1
ATOM 645 C CA . ASP A 1 83 ? -11.496 6.458 14.305 1.00 91.31 83 ASP A CA 1
ATOM 646 C C . ASP A 1 83 ? -11.501 5.524 15.524 1.00 91.31 83 ASP A C 1
ATOM 648 O O . ASP A 1 83 ? -12.363 5.621 16.401 1.00 91.31 83 ASP A O 1
ATOM 652 N N . ASN A 1 84 ? -10.479 4.671 15.650 1.00 89.00 84 ASN A N 1
ATOM 653 C CA . ASN A 1 84 ? -10.359 3.777 16.799 1.00 89.00 84 ASN A CA 1
ATOM 654 C C . ASN A 1 84 ? -10.226 4.535 18.126 1.00 89.00 84 ASN A C 1
ATOM 656 O O . ASN A 1 84 ? -10.773 4.085 19.137 1.00 89.00 84 ASN A O 1
ATOM 660 N N . THR A 1 85 ? -9.528 5.674 18.134 1.00 86.31 85 THR A N 1
ATOM 661 C CA . THR A 1 85 ? -9.378 6.516 19.329 1.00 86.31 85 THR A CA 1
ATOM 662 C C . THR A 1 85 ? -10.703 7.183 19.685 1.00 86.31 85 THR A C 1
ATOM 664 O O . THR A 1 85 ? -11.139 7.083 20.829 1.00 86.31 85 THR A O 1
ATOM 667 N N . THR A 1 86 ? -11.404 7.765 18.709 1.00 88.81 86 THR A N 1
ATOM 668 C CA . THR A 1 86 ? -12.739 8.352 18.898 1.00 88.81 86 THR A CA 1
ATOM 669 C C . THR A 1 86 ? -13.731 7.319 19.429 1.00 88.81 86 THR A C 1
ATOM 671 O O . THR A 1 86 ? -14.409 7.565 20.425 1.00 88.81 86 THR A O 1
ATOM 674 N N . ARG A 1 87 ? -13.772 6.122 18.831 1.00 84.88 87 ARG A N 1
ATOM 675 C CA . ARG A 1 87 ? -14.651 5.030 19.268 1.00 84.88 87 ARG A CA 1
ATOM 676 C C . ARG A 1 87 ? -14.328 4.573 20.687 1.00 84.88 87 ARG A C 1
ATOM 678 O O . ARG A 1 87 ? -15.242 4.284 21.459 1.00 84.88 87 ARG A O 1
ATOM 685 N N . LYS A 1 88 ? -13.042 4.520 21.044 1.00 84.44 88 LYS A N 1
ATOM 686 C CA . LYS A 1 88 ? -12.616 4.180 22.402 1.00 84.44 88 LYS A CA 1
ATOM 687 C C . LYS A 1 88 ? -13.038 5.250 23.412 1.00 84.44 88 LYS A C 1
ATOM 689 O O . LYS A 1 88 ? -13.666 4.892 24.404 1.00 84.44 88 LYS A O 1
ATOM 694 N N . LEU A 1 89 ? -12.798 6.530 23.130 1.00 84.81 89 LEU A N 1
ATOM 695 C CA . LEU A 1 89 ? -13.203 7.644 23.999 1.00 84.81 89 LEU A CA 1
ATOM 696 C C . LEU A 1 89 ? -14.723 7.680 24.203 1.00 84.81 89 LEU A C 1
ATOM 698 O O . LEU A 1 89 ? -15.192 7.734 25.340 1.00 84.81 89 LEU A O 1
ATOM 702 N N . MET A 1 90 ? -15.493 7.517 23.121 1.00 85.25 90 MET A N 1
ATOM 703 C CA . MET A 1 90 ? -16.952 7.403 23.193 1.00 85.25 90 MET A CA 1
ATOM 704 C C . MET A 1 90 ? -17.405 6.202 24.037 1.00 85.25 90 MET A C 1
ATOM 706 O O . MET A 1 90 ? -18.358 6.327 24.804 1.00 85.25 90 MET A O 1
ATOM 710 N N . SER A 1 91 ? -16.728 5.049 23.934 1.00 82.25 91 SER A N 1
ATOM 711 C CA . SER A 1 91 ? -17.042 3.864 24.751 1.00 82.25 91 SER A CA 1
ATOM 712 C C . SER A 1 91 ? -16.744 4.059 26.243 1.00 82.25 91 SER A C 1
ATOM 714 O O . SER A 1 91 ? -17.398 3.448 27.084 1.00 82.25 91 SER A O 1
ATOM 716 N N . GLU A 1 92 ? -15.799 4.941 26.571 1.00 88.00 92 GLU A N 1
ATOM 717 C CA . GLU A 1 92 ? -15.434 5.322 27.940 1.00 88.00 92 GLU A CA 1
ATOM 718 C C . GLU A 1 92 ? -16.297 6.488 28.473 1.00 88.00 92 GLU A C 1
ATOM 720 O O . GLU A 1 92 ? -16.085 6.961 29.588 1.00 88.00 92 GLU A O 1
ATOM 725 N N . GLY A 1 93 ? -17.292 6.950 27.702 1.00 79.50 93 GLY A N 1
ATOM 726 C CA . GLY A 1 93 ? -18.190 8.048 28.079 1.00 79.50 93 GLY A CA 1
ATOM 727 C C . GLY A 1 93 ? -17.535 9.432 28.041 1.00 79.50 93 GLY A C 1
ATOM 728 O O . GLY A 1 93 ? -18.162 10.420 28.428 1.00 79.50 93 GLY A O 1
ATOM 729 N N . GLN A 1 94 ? -16.292 9.520 27.566 1.00 71.88 94 GLN A N 1
ATOM 730 C CA . GLN A 1 94 ? -15.625 10.784 27.300 1.00 71.88 94 GLN A CA 1
ATOM 731 C C . GLN A 1 94 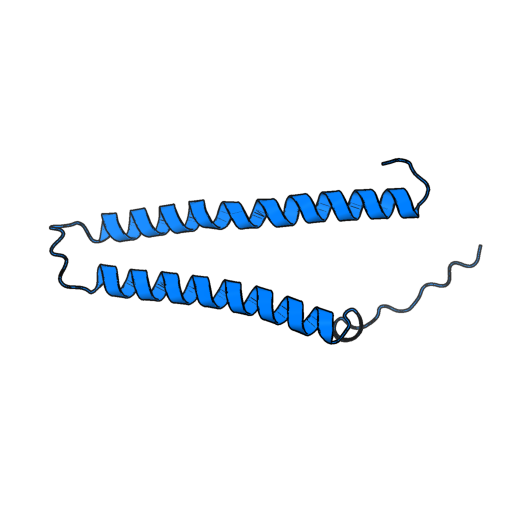? -16.109 11.316 25.953 1.00 71.88 94 GLN A C 1
ATOM 733 O O . GLN A 1 94 ? -16.264 10.571 24.982 1.00 71.88 94 GLN A O 1
ATOM 738 N N . ARG A 1 95 ? -16.385 12.620 25.888 1.00 59.75 95 ARG A N 1
ATOM 739 C CA . ARG A 1 95 ? -16.599 13.261 24.590 1.00 59.75 95 ARG A CA 1
ATOM 740 C C . ARG A 1 95 ? -15.231 13.334 23.896 1.00 59.75 95 ARG A C 1
ATOM 742 O O . ARG A 1 95 ? -14.302 13.801 24.555 1.00 59.75 95 ARG A O 1
ATOM 749 N N . PRO A 1 96 ? -15.102 12.808 22.664 1.00 59.91 96 PRO A N 1
ATOM 750 C CA . PRO A 1 96 ? -13.857 12.872 21.908 1.00 59.91 96 PRO A CA 1
ATOM 751 C C . PRO A 1 96 ? -13.428 14.316 21.636 1.00 59.91 96 PRO A C 1
ATOM 753 O O . PRO A 1 96 ? -14.316 15.202 21.606 1.00 59.91 96 PRO A O 1
#

pLDDT: mean 80.36, std 11.54, range [49.78, 95.56]